Protein AF-A0A929M4D2-F1 (afdb_monomer_lite)

Radius of gyration: 17.94 Å; chains: 1; bounding box: 42×23×53 Å

pLDDT: mean 93.0, std 5.73, range [63.84, 97.94]

Foldseek 3Di:
DPDDDDPDDDDDPDCPVVVVVVCVVPVVPDPPPDPDPCCQCQAALHVVLVNFHWADDDDDDQADPNDGDPVQVV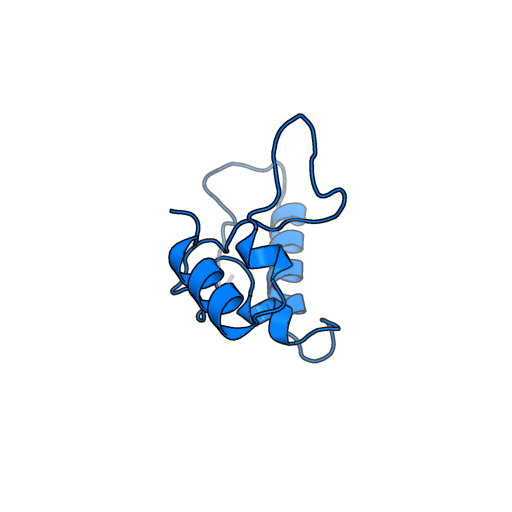PPPPVSVVVVRNVRTDD

Secondary structure (DSSP, 8-state):
------SSSS--SSSHHHHHHHHHHHHTTSTTTSS-THHHHSSTT-TTTTT---PPP--S-SEETTEEPPGGGGS--HHHHHHHHHHT---

Structure (mmCIF, N/CA/C/O backbone):
data_AF-A0A929M4D2-F1
#
_entry.id   AF-A0A929M4D2-F1
#
loop_
_atom_site.group_PDB
_atom_site.id
_atom_site.type_symbol
_atom_site.label_atom_id
_atom_site.label_alt_id
_atom_site.label_comp_id
_atom_site.label_asym_id
_atom_site.label_entity_id
_atom_site.label_seq_id
_atom_site.pdbx_PDB_ins_code
_atom_site.Cartn_x
_atom_site.Cartn_y
_atom_site.Cartn_z
_atom_site.occupancy
_atom_site.B_iso_or_equiv
_atom_site.auth_seq_id
_atom_site.auth_comp_id
_atom_site.auth_asym_id
_atom_site.auth_atom_id
_atom_site.pdbx_PDB_model_num
ATOM 1 N N . MET A 1 1 ? 12.771 1.164 -30.974 1.00 63.84 1 MET A N 1
ATOM 2 C CA . MET A 1 1 ? 12.084 1.135 -29.669 1.00 63.84 1 MET A CA 1
ATOM 3 C C . MET A 1 1 ? 11.175 2.334 -29.639 1.00 63.84 1 MET A C 1
ATOM 5 O O . MET A 1 1 ? 11.655 3.416 -29.947 1.00 63.84 1 MET A O 1
ATOM 9 N N . ASP A 1 2 ? 9.906 2.135 -29.304 1.00 87.44 2 ASP A N 1
ATOM 10 C CA . ASP A 1 2 ? 8.937 3.234 -29.285 1.00 87.44 2 ASP A CA 1
ATOM 11 C C . ASP A 1 2 ? 8.885 3.933 -27.915 1.00 87.44 2 ASP A C 1
ATOM 13 O O . ASP A 1 2 ? 8.566 5.116 -27.850 1.00 87.44 2 ASP A O 1
ATOM 17 N N . PHE A 1 3 ? 9.256 3.236 -26.827 1.00 92.00 3 PHE A N 1
ATOM 18 C CA . PHE A 1 3 ? 9.281 3.770 -25.460 1.00 92.00 3 PHE A CA 1
ATOM 19 C C . PHE A 1 3 ? 10.417 3.174 -24.622 1.00 92.00 3 PHE A C 1
ATOM 21 O O . PHE A 1 3 ? 10.779 2.008 -24.792 1.00 92.00 3 PHE A O 1
ATOM 28 N N . GLU A 1 4 ? 10.903 3.962 -23.664 1.00 93.38 4 GLU A N 1
ATOM 29 C CA . GLU A 1 4 ? 11.787 3.540 -22.576 1.00 93.38 4 GLU A CA 1
ATOM 30 C C . GLU A 1 4 ? 11.108 3.865 -21.242 1.00 93.38 4 GLU A C 1
ATOM 32 O O . GLU A 1 4 ? 10.527 4.940 -21.076 1.00 93.38 4 GLU A O 1
ATOM 37 N N . ILE A 1 5 ? 11.138 2.924 -20.297 1.00 94.50 5 ILE A N 1
ATOM 38 C CA . ILE A 1 5 ? 10.451 3.044 -19.007 1.00 94.50 5 ILE A CA 1
ATOM 39 C C . ILE A 1 5 ? 11.431 2.662 -17.900 1.00 94.50 5 ILE A C 1
ATOM 41 O O . ILE A 1 5 ? 12.046 1.599 -17.951 1.00 94.50 5 ILE A O 1
ATOM 45 N N . SER A 1 6 ? 11.532 3.513 -16.879 1.00 96.12 6 SER A N 1
ATOM 46 C CA . SER A 1 6 ? 12.220 3.203 -15.624 1.00 96.12 6 SER A CA 1
ATOM 47 C C . SER A 1 6 ? 11.203 2.965 -14.507 1.00 96.12 6 SER A C 1
ATOM 49 O O . SER A 1 6 ? 10.178 3.643 -14.443 1.00 96.12 6 SER A O 1
ATOM 51 N N . ILE A 1 7 ? 11.503 2.023 -13.609 1.00 96.88 7 ILE A N 1
ATOM 52 C CA . ILE A 1 7 ? 10.710 1.748 -12.398 1.00 96.88 7 ILE A CA 1
ATOM 53 C C . ILE A 1 7 ? 11.260 2.455 -11.143 1.00 96.88 7 ILE A C 1
ATOM 55 O O . ILE A 1 7 ? 10.746 2.249 -10.043 1.00 96.88 7 ILE A O 1
ATOM 59 N N . GLY A 1 8 ? 12.298 3.286 -11.288 1.00 97.38 8 GLY A N 1
ATOM 60 C CA . GLY A 1 8 ? 12.825 4.134 -10.217 1.00 97.38 8 GLY A CA 1
ATOM 61 C C . GLY A 1 8 ? 14.262 4.610 -10.442 1.00 97.38 8 GLY A C 1
ATOM 62 O O . GLY A 1 8 ? 14.929 4.227 -11.400 1.00 97.38 8 GLY A O 1
ATOM 63 N N . GLU A 1 9 ? 14.747 5.466 -9.544 1.00 97.56 9 GLU A N 1
ATOM 64 C CA . GLU A 1 9 ? 16.093 6.054 -9.604 1.00 97.56 9 GLU A CA 1
ATOM 65 C C . GLU A 1 9 ? 17.147 5.129 -8.974 1.00 97.56 9 GLU A C 1
ATOM 67 O O . GLU A 1 9 ? 17.719 5.412 -7.924 1.00 97.56 9 GLU A O 1
ATOM 72 N N . TYR A 1 10 ? 17.372 3.972 -9.593 1.00 97.44 10 TYR A N 1
ATOM 73 C CA . TYR A 1 10 ? 18.392 3.000 -9.192 1.00 97.44 10 TYR A CA 1
ATOM 74 C C . TYR A 1 10 ? 18.765 2.089 -10.369 1.00 97.44 10 TYR A C 1
ATOM 76 O O . TYR A 1 10 ? 18.067 2.038 -11.380 1.00 97.44 10 TYR A O 1
ATOM 84 N N . VAL A 1 11 ? 19.880 1.363 -10.245 1.00 97.69 11 VAL A N 1
ATOM 85 C CA . VAL A 1 11 ? 20.397 0.472 -11.297 1.00 97.69 11 VAL A CA 1
ATOM 86 C C . VAL A 1 11 ? 20.128 -0.987 -10.933 1.00 97.69 11 VAL A C 1
ATOM 88 O O . VAL A 1 11 ? 20.390 -1.408 -9.807 1.00 97.69 11 VAL A O 1
ATOM 91 N N . LEU A 1 12 ? 19.637 -1.763 -11.901 1.00 97.62 12 LEU A N 1
ATOM 92 C CA . LEU A 1 12 ? 19.481 -3.217 -11.809 1.00 97.62 12 LEU A CA 1
ATOM 93 C C . LEU A 1 12 ? 20.512 -3.921 -12.697 1.00 97.62 12 LEU A C 1
ATOM 95 O O . LEU A 1 12 ? 20.988 -3.349 -13.676 1.00 97.62 12 LEU A O 1
ATOM 99 N N . SER A 1 13 ? 20.835 -5.178 -12.382 1.00 97.25 13 SER A N 1
ATOM 100 C CA . SER A 1 13 ? 21.726 -6.001 -13.214 1.00 97.25 13 SER A CA 1
ATOM 101 C C . SER A 1 13 ? 21.137 -6.302 -14.593 1.00 97.25 13 SER A C 1
ATOM 103 O O . SER A 1 13 ? 21.882 -6.536 -15.541 1.00 97.25 13 SER A O 1
ATOM 105 N N . SER A 1 14 ? 19.806 -6.346 -14.687 1.00 97.00 14 SER A N 1
ATOM 106 C CA . SER A 1 14 ? 19.065 -6.741 -15.882 1.00 97.00 14 SER A CA 1
ATOM 107 C C . SER A 1 14 ? 17.599 -6.271 -15.816 1.00 97.00 14 SER A C 1
ATOM 109 O O . SER A 1 14 ? 17.128 -5.797 -14.777 1.00 97.00 14 SER A O 1
ATOM 111 N N . GLY A 1 15 ? 16.880 -6.343 -16.942 1.00 96.62 15 GLY A N 1
ATOM 112 C CA . GLY A 1 15 ? 15.549 -5.742 -17.111 1.00 96.62 15 GLY A CA 1
ATOM 113 C C . GLY A 1 15 ? 14.358 -6.611 -16.692 1.00 96.62 15 GLY A C 1
ATOM 114 O O . GLY A 1 15 ? 13.232 -6.120 -16.678 1.00 96.62 15 GLY A O 1
ATOM 115 N N . GLU A 1 16 ? 14.555 -7.883 -16.345 1.00 97.94 16 GLU A N 1
ATOM 116 C CA . GLU A 1 16 ? 13.461 -8.835 -16.098 1.00 97.94 16 GLU A CA 1
ATOM 117 C C . GLU A 1 16 ? 12.613 -8.447 -14.880 1.00 97.94 16 GLU A C 1
ATOM 119 O O . GLU A 1 16 ? 11.388 -8.581 -14.910 1.00 97.94 16 GLU A O 1
ATOM 124 N N . LEU A 1 17 ? 13.238 -7.914 -13.824 1.00 97.62 17 LEU A N 1
ATOM 125 C CA . LEU A 1 17 ? 12.516 -7.405 -12.653 1.00 97.62 17 LEU A CA 1
ATOM 126 C C . LEU A 1 17 ? 11.687 -6.168 -13.010 1.00 97.62 17 LEU A C 1
ATOM 128 O O . LEU A 1 17 ? 10.524 -6.087 -12.626 1.00 97.62 17 LEU A O 1
ATOM 132 N N . ALA A 1 18 ? 12.248 -5.244 -13.797 1.00 97.56 18 ALA A N 1
ATOM 133 C CA . ALA A 1 18 ? 11.521 -4.066 -14.265 1.00 97.56 18 ALA A CA 1
ATOM 134 C C . ALA A 1 18 ? 10.321 -4.449 -15.142 1.00 97.56 18 ALA A C 1
ATOM 136 O O . ALA A 1 18 ? 9.218 -3.945 -14.934 1.00 97.56 18 ALA A O 1
ATOM 137 N N . ALA A 1 19 ? 10.509 -5.403 -16.058 1.00 97.06 19 ALA A N 1
ATOM 138 C CA . ALA A 1 19 ? 9.436 -5.939 -16.886 1.00 97.06 19 ALA A CA 1
ATOM 139 C C . ALA A 1 19 ? 8.346 -6.624 -16.044 1.00 97.06 19 ALA A C 1
ATOM 141 O O . ALA A 1 19 ? 7.162 -6.387 -16.269 1.00 97.06 19 ALA A O 1
ATOM 142 N N . SER A 1 20 ? 8.728 -7.423 -15.042 1.00 97.38 20 SER A N 1
ATOM 143 C CA . SER A 1 20 ? 7.778 -8.122 -14.163 1.00 97.38 20 SER A CA 1
ATOM 144 C C . SER A 1 20 ? 6.954 -7.150 -13.317 1.00 97.38 20 SER A C 1
ATOM 146 O O . SER A 1 20 ? 5.738 -7.301 -13.236 1.00 97.38 20 SER A O 1
ATOM 148 N N . VAL A 1 21 ? 7.589 -6.118 -12.747 1.00 97.50 21 VAL A N 1
ATOM 149 C CA . VAL A 1 21 ? 6.903 -5.041 -12.010 1.00 97.50 21 VAL A CA 1
ATOM 150 C C . VAL A 1 21 ? 5.917 -4.304 -12.916 1.00 97.50 21 VAL A C 1
ATOM 152 O O . VAL A 1 21 ? 4.776 -4.061 -12.525 1.00 97.50 21 VAL A O 1
ATOM 155 N N . PHE A 1 22 ? 6.329 -3.979 -14.144 1.00 95.69 22 PHE A N 1
ATOM 156 C CA . PHE A 1 22 ? 5.456 -3.312 -15.105 1.00 95.69 22 PHE A CA 1
ATOM 157 C C . PHE A 1 22 ? 4.240 -4.180 -15.462 1.00 95.69 22 PHE A C 1
ATOM 159 O O . PHE A 1 22 ? 3.105 -3.708 -15.362 1.00 95.69 22 PHE A O 1
ATOM 166 N N . ILE A 1 23 ? 4.456 -5.456 -15.804 1.00 96.50 23 ILE A N 1
ATOM 167 C CA . ILE A 1 23 ? 3.383 -6.411 -16.120 1.00 96.50 23 ILE A CA 1
ATOM 168 C C . ILE A 1 23 ? 2.419 -6.561 -14.939 1.00 96.50 23 ILE A C 1
ATOM 170 O O . ILE A 1 23 ? 1.213 -6.434 -15.142 1.00 96.50 23 ILE A O 1
ATOM 174 N N . ASP A 1 24 ? 2.920 -6.774 -13.719 1.00 95.31 24 ASP A N 1
ATOM 175 C CA . ASP A 1 24 ? 2.086 -6.902 -12.516 1.00 95.31 24 ASP A CA 1
ATOM 176 C C . ASP A 1 24 ? 1.216 -5.654 -12.300 1.00 95.31 24 ASP A C 1
ATOM 178 O O . ASP A 1 24 ? -0.007 -5.749 -12.161 1.00 95.31 24 ASP A O 1
ATOM 182 N N . SER A 1 25 ? 1.816 -4.463 -12.404 1.00 93.25 25 SER A N 1
ATOM 183 C CA . SER A 1 25 ? 1.095 -3.198 -12.235 1.00 93.25 25 SER A CA 1
ATOM 184 C C . SER A 1 25 ? -0.026 -3.003 -13.267 1.00 93.25 25 SER A C 1
ATOM 186 O O . SER A 1 25 ? -1.084 -2.452 -12.947 1.00 93.25 25 SER A O 1
ATOM 188 N N . PHE A 1 2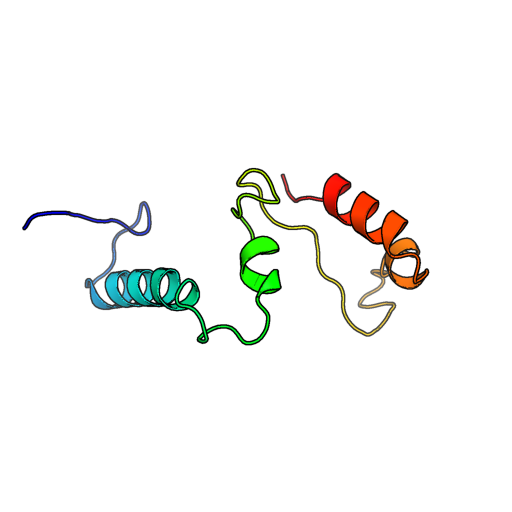6 ? 0.165 -3.490 -14.497 1.00 92.44 26 PHE A N 1
AT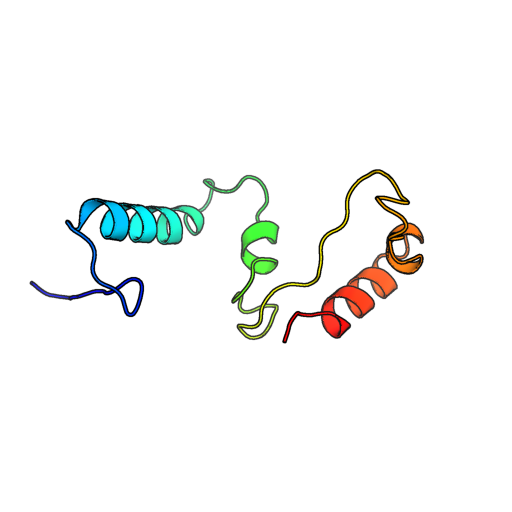OM 189 C CA . PHE A 1 26 ? -0.801 -3.336 -15.580 1.00 92.44 26 PHE A CA 1
ATOM 190 C C . PHE A 1 26 ? -1.903 -4.400 -15.529 1.00 92.44 26 PHE A C 1
ATOM 192 O O . PHE A 1 26 ? -3.085 -4.069 -15.619 1.00 92.44 26 PHE A O 1
ATOM 199 N N . VAL A 1 27 ? -1.540 -5.671 -15.329 1.00 95.00 27 VAL A N 1
ATOM 200 C CA . VAL A 1 27 ? -2.477 -6.807 -15.349 1.00 95.00 27 VAL A CA 1
ATOM 201 C C . VAL A 1 27 ? -3.544 -6.684 -14.260 1.00 95.00 27 VAL A C 1
ATOM 203 O O . VAL A 1 27 ? -4.700 -7.023 -14.506 1.00 95.00 27 VAL A O 1
ATOM 206 N N . ARG A 1 28 ? -3.220 -6.101 -13.098 1.00 92.31 28 ARG A N 1
ATOM 207 C CA . ARG A 1 28 ? -4.197 -5.817 -12.026 1.00 92.31 28 ARG A CA 1
ATOM 208 C C . ARG A 1 28 ? -5.365 -4.929 -12.470 1.00 92.31 28 ARG A C 1
ATOM 210 O O . ARG A 1 28 ? -6.442 -5.016 -11.890 1.00 92.31 28 ARG A O 1
ATOM 217 N N . ASN A 1 29 ? -5.177 -4.096 -13.495 1.00 90.12 29 ASN A N 1
ATOM 218 C CA . ASN A 1 29 ? -6.222 -3.221 -14.033 1.00 90.12 29 ASN A CA 1
ATOM 219 C C . ASN A 1 29 ? -7.157 -3.938 -15.027 1.00 90.12 29 ASN A C 1
ATOM 221 O O . ASN A 1 29 ? -8.162 -3.364 -15.450 1.00 90.12 29 ASN A O 1
ATOM 225 N N . ILE A 1 30 ? -6.853 -5.182 -15.412 1.00 91.62 30 ILE A N 1
ATOM 226 C CA . ILE A 1 30 ? -7.685 -5.968 -16.324 1.00 91.62 30 ILE A CA 1
ATOM 227 C C . ILE A 1 30 ? -8.889 -6.530 -15.557 1.00 91.62 30 ILE A C 1
ATOM 229 O O . ILE A 1 30 ? -8.759 -7.153 -14.500 1.00 91.62 30 ILE A O 1
ATOM 233 N N . SER A 1 31 ? -10.087 -6.325 -16.112 1.00 88.44 31 SER A N 1
ATOM 234 C CA . SER A 1 31 ? -11.336 -6.825 -15.530 1.00 88.44 31 SER A CA 1
ATOM 235 C C . SER A 1 31 ? -11.285 -8.341 -15.318 1.00 88.44 31 SER A C 1
ATOM 237 O O . SER A 1 31 ? -10.975 -9.091 -16.241 1.00 88.44 31 SER A O 1
ATOM 239 N N . GLY A 1 32 ? -11.623 -8.788 -14.108 1.00 87.50 32 GLY A N 1
ATOM 240 C CA . GLY A 1 32 ? -11.658 -10.206 -13.736 1.00 87.50 32 GLY A CA 1
ATOM 241 C C . GLY A 1 32 ? -10.370 -10.747 -13.111 1.00 87.50 32 GLY A C 1
ATOM 242 O O . GLY A 1 32 ? -10.405 -11.846 -12.568 1.00 87.50 32 GLY A O 1
ATOM 243 N N . VAL A 1 33 ? -9.266 -9.989 -13.120 1.00 91.62 33 VAL A N 1
ATOM 244 C CA . VAL A 1 33 ? -8.024 -10.390 -12.432 1.00 91.62 33 VAL A CA 1
ATOM 245 C C . VAL A 1 33 ? -8.148 -10.215 -10.920 1.00 91.62 33 VAL A C 1
ATOM 247 O O . VAL A 1 33 ? -7.785 -11.103 -10.152 1.00 91.62 33 VAL A O 1
ATOM 250 N N . LEU A 1 34 ? -8.680 -9.075 -10.476 1.00 89.00 34 LEU A N 1
ATOM 251 C CA . LEU A 1 34 ? -8.901 -8.812 -9.057 1.00 89.00 34 LEU A CA 1
ATOM 252 C C . LEU A 1 34 ? -10.287 -9.291 -8.629 1.00 89.00 34 LEU A C 1
ATOM 254 O O . LEU A 1 34 ? -11.296 -8.934 -9.238 1.00 89.00 34 LEU A O 1
ATOM 258 N N . GLY A 1 35 ? -10.333 -10.064 -7.541 1.00 83.56 35 GLY A N 1
ATOM 259 C CA . GLY A 1 35 ? -11.589 -10.572 -6.986 1.00 83.56 35 GLY A CA 1
ATOM 260 C C . GLY A 1 35 ? -12.498 -9.460 -6.454 1.00 83.56 35 GLY A C 1
ATOM 261 O O . GLY A 1 35 ? -13.702 -9.475 -6.702 1.00 83.56 35 GLY A O 1
ATOM 262 N N . ASN A 1 36 ? -11.930 -8.464 -5.764 1.00 83.88 36 ASN A N 1
ATOM 263 C CA . ASN A 1 36 ? -12.664 -7.300 -5.272 1.00 83.88 36 ASN A CA 1
ATOM 264 C C . ASN A 1 36 ? -12.345 -6.060 -6.118 1.00 83.88 36 ASN A C 1
ATOM 266 O O . ASN A 1 36 ? -11.217 -5.573 -6.124 1.00 83.88 36 ASN A O 1
ATOM 270 N N . LYS A 1 37 ? -13.362 -5.510 -6.789 1.00 77.62 37 LYS A N 1
ATOM 271 C CA . LYS A 1 37 ? -13.229 -4.300 -7.616 1.00 77.62 37 LYS A CA 1
ATOM 272 C C . LYS A 1 37 ? -12.839 -3.062 -6.807 1.00 77.62 37 LYS A C 1
ATOM 274 O O . LYS A 1 37 ? -12.145 -2.199 -7.334 1.00 77.62 37 LYS A O 1
ATOM 279 N N . LEU A 1 38 ? -13.240 -2.994 -5.534 1.00 81.56 38 LEU A N 1
ATOM 280 C CA . LEU A 1 38 ? -12.911 -1.867 -4.660 1.00 81.56 38 LEU A CA 1
ATOM 281 C C . LEU A 1 38 ? -11.417 -1.8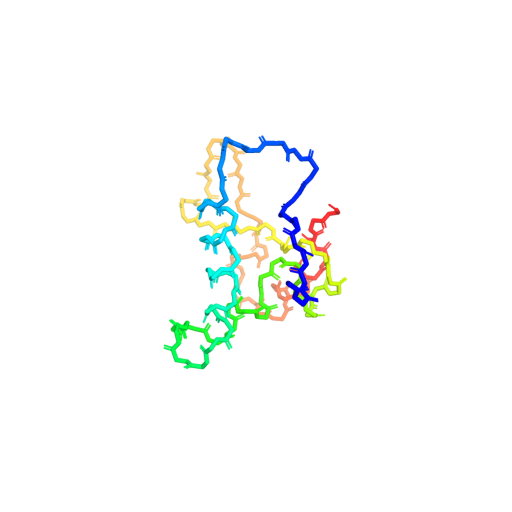02 -4.335 1.00 81.56 38 LEU A C 1
ATOM 283 O O . LEU A 1 38 ? -10.928 -0.726 -4.017 1.00 81.56 38 LEU A O 1
ATOM 287 N N . SER A 1 39 ? -10.677 -2.910 -4.458 1.00 83.38 39 SER A N 1
ATOM 288 C CA . SER A 1 39 ? -9.244 -2.932 -4.153 1.00 83.38 39 SER A CA 1
ATOM 289 C C . SER A 1 39 ? -8.449 -1.940 -5.006 1.00 83.38 39 SER A C 1
ATOM 291 O O . SER A 1 39 ? -7.612 -1.238 -4.466 1.00 83.38 39 SER A O 1
ATOM 293 N N . LEU A 1 40 ? -8.760 -1.784 -6.299 1.00 84.94 40 LEU A N 1
ATOM 294 C CA . LEU A 1 40 ? -8.068 -0.791 -7.143 1.00 84.94 40 LEU A CA 1
ATOM 295 C C . LEU A 1 40 ? -8.350 0.651 -6.722 1.00 84.94 40 LEU A C 1
ATOM 297 O O . LEU A 1 40 ? -7.507 1.533 -6.881 1.00 84.94 40 LEU A O 1
ATOM 301 N N . GLU A 1 41 ? -9.560 0.914 -6.236 1.00 87.62 41 GLU A N 1
ATOM 302 C CA . GLU A 1 41 ? -9.949 2.253 -5.807 1.00 87.62 41 GLU A CA 1
ATOM 303 C C . GLU A 1 41 ? -9.384 2.586 -4.427 1.00 87.62 41 GLU A C 1
ATOM 305 O O . GLU A 1 41 ? -9.115 3.752 -4.149 1.00 87.62 41 GLU A O 1
ATOM 310 N N . GLU A 1 42 ? -9.189 1.583 -3.573 1.00 89.12 42 GLU A N 1
ATOM 311 C CA . GLU A 1 42 ? -8.644 1.738 -2.222 1.00 89.12 42 GLU A CA 1
ATOM 312 C C . GLU A 1 42 ? -7.139 1.468 -2.114 1.00 89.12 42 GLU A C 1
ATOM 314 O O . GLU A 1 42 ? -6.615 1.471 -1.006 1.00 89.12 42 GLU A O 1
ATOM 319 N N . ASP A 1 43 ? -6.441 1.291 -3.235 1.00 91.06 43 ASP A N 1
ATOM 320 C CA . ASP A 1 43 ? -4.981 1.247 -3.256 1.00 91.06 43 ASP A CA 1
ATOM 321 C C . ASP A 1 43 ? -4.379 2.654 -3.112 1.00 91.06 43 ASP A C 1
ATOM 323 O O . ASP A 1 43 ? -4.911 3.676 -3.567 1.00 91.06 43 ASP A O 1
ATOM 327 N N . SER A 1 44 ? -3.177 2.695 -2.554 1.00 92.50 44 SER A N 1
ATOM 328 C CA . SER A 1 44 ? -2.299 3.857 -2.602 1.00 92.50 44 SER A CA 1
ATOM 329 C C . SER A 1 44 ? -2.109 4.373 -4.034 1.00 92.50 44 SER A C 1
ATOM 331 O O . SER A 1 44 ? -2.029 3.620 -5.003 1.00 92.50 44 SER A O 1
ATOM 333 N N . PHE A 1 45 ? -2.011 5.694 -4.172 1.00 92.75 45 PHE A N 1
ATOM 334 C CA . PHE A 1 45 ? -1.908 6.405 -5.447 1.00 92.75 45 PHE A CA 1
ATOM 335 C C . PHE A 1 45 ? -3.132 6.273 -6.371 1.00 92.75 45 PHE A C 1
ATOM 337 O O . PHE A 1 45 ? -3.074 6.703 -7.530 1.00 92.75 45 PHE A O 1
ATOM 344 N N . SER A 1 46 ? -4.263 5.743 -5.894 1.00 91.75 46 SER A N 1
ATOM 345 C CA . SER A 1 46 ? -5.511 5.731 -6.660 1.00 91.75 46 SER A CA 1
ATOM 346 C C . SER A 1 46 ? -6.080 7.145 -6.856 1.00 91.75 46 SER A C 1
ATOM 348 O O . SER A 1 46 ? -5.692 8.121 -6.204 1.00 91.75 46 SER A O 1
ATOM 350 N N . LYS A 1 47 ? -7.048 7.273 -7.773 1.00 90.12 47 LYS A N 1
ATOM 351 C CA . LYS A 1 47 ? -7.793 8.530 -7.957 1.00 90.12 47 LYS A CA 1
ATOM 352 C C . LYS A 1 47 ? -8.653 8.873 -6.734 1.00 90.12 47 LYS A C 1
ATOM 354 O O . LYS A 1 47 ? -8.800 10.053 -6.434 1.00 90.12 47 LYS A O 1
ATOM 359 N N . LYS A 1 48 ? -9.180 7.865 -6.023 1.00 89.88 48 LYS A N 1
ATOM 360 C CA . LYS A 1 48 ? -10.023 8.036 -4.824 1.00 89.88 48 LYS A CA 1
ATOM 361 C C . LYS A 1 48 ? -9.278 8.767 -3.707 1.00 89.88 48 LYS A C 1
ATOM 363 O O . LYS A 1 48 ? -9.887 9.550 -2.987 1.00 89.88 48 LYS A O 1
ATOM 368 N N . PHE A 1 49 ? -7.971 8.539 -3.592 1.00 90.38 49 PHE A N 1
ATOM 369 C CA . PHE A 1 49 ? -7.112 9.181 -2.596 1.00 90.38 49 PHE A CA 1
ATOM 370 C C . PHE A 1 49 ? -6.266 10.317 -3.166 1.00 90.38 49 PHE A C 1
ATOM 372 O O . PHE A 1 49 ? -5.241 10.659 -2.586 1.00 90.38 49 PHE A O 1
ATOM 379 N N . GLU A 1 50 ? -6.661 10.906 -4.301 1.00 91.19 50 GLU A N 1
ATOM 380 C CA . GLU A 1 50 ? -5.957 12.052 -4.901 1.00 91.19 50 GLU A CA 1
ATOM 381 C C . GLU A 1 50 ? -4.456 11.790 -5.117 1.00 91.19 50 GLU A C 1
ATOM 383 O O . GLU A 1 50 ? -3.620 12.668 -4.916 1.00 91.19 50 GLU A O 1
ATOM 388 N N . ARG A 1 51 ? -4.100 10.560 -5.512 1.00 91.62 51 ARG A N 1
ATOM 389 C CA . ARG A 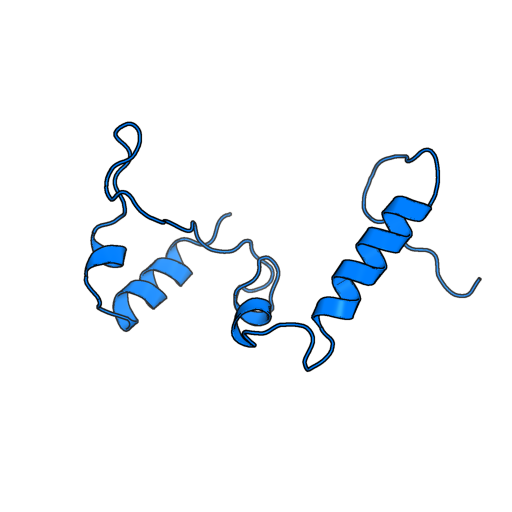1 51 ? -2.708 10.111 -5.678 1.00 91.62 51 ARG A CA 1
ATOM 390 C C . ARG A 1 51 ? -1.867 10.126 -4.387 1.00 91.62 51 ARG A C 1
ATOM 392 O O . ARG A 1 51 ? -0.643 10.133 -4.468 1.00 91.62 51 ARG A O 1
ATOM 399 N N . LYS A 1 52 ? -2.494 10.082 -3.209 1.00 93.38 52 LYS A N 1
ATOM 400 C CA . LYS A 1 52 ? -1.827 9.917 -1.906 1.00 93.38 52 LYS A CA 1
ATOM 401 C C . LYS A 1 52 ? -1.772 8.445 -1.498 1.00 93.38 52 LYS A C 1
ATOM 403 O O . LYS A 1 52 ? -2.417 7.589 -2.107 1.00 93.38 52 LYS A O 1
ATOM 408 N N . LYS A 1 53 ? -0.986 8.151 -0.466 1.00 94.75 53 LYS A N 1
ATOM 409 C CA . LYS A 1 53 ? -0.948 6.829 0.169 1.00 94.75 53 LYS A CA 1
ATOM 410 C C . LYS A 1 53 ? -2.249 6.576 0.934 1.00 94.75 53 LYS A C 1
ATOM 412 O O . LYS A 1 53 ? -2.856 7.513 1.452 1.00 94.75 53 LYS A O 1
ATOM 417 N N . GLU A 1 54 ? -2.667 5.317 0.986 1.00 93.31 54 GLU A N 1
ATOM 418 C CA . GLU A 1 54 ? -3.879 4.901 1.697 1.00 93.31 54 GLU A CA 1
ATOM 419 C C . GLU A 1 54 ? -3.782 5.114 3.221 1.00 93.31 54 GLU A C 1
ATOM 421 O O . GLU A 1 54 ? -2.783 5.604 3.751 1.00 93.31 54 GLU A O 1
ATOM 426 N N . TYR A 1 55 ? -4.864 4.797 3.925 1.00 94.50 55 TYR A N 1
ATOM 427 C CA . TYR A 1 55 ? -4.969 4.885 5.381 1.00 94.50 55 TYR A CA 1
ATOM 428 C C . TYR A 1 55 ? -4.358 3.644 6.063 1.00 94.50 55 TYR A C 1
ATOM 430 O O . TYR A 1 55 ? -4.302 2.576 5.453 1.00 94.50 55 TYR A O 1
ATOM 438 N N . PRO A 1 56 ? -3.950 3.723 7.343 1.00 94.44 56 PRO A N 1
ATOM 439 C CA . PRO A 1 56 ? -3.414 2.563 8.043 1.00 94.44 56 PRO A CA 1
ATOM 440 C C . PRO A 1 56 ? -4.478 1.475 8.232 1.00 94.44 56 PRO A C 1
ATOM 442 O O . PRO A 1 56 ? -5.617 1.743 8.627 1.00 94.44 56 PRO A O 1
ATOM 445 N N . VAL A 1 57 ? -4.083 0.230 7.968 1.00 93.62 57 VAL A N 1
ATOM 446 C CA . VAL A 1 57 ? -4.950 -0.951 8.035 1.00 93.62 57 VAL A CA 1
ATOM 447 C C . VAL A 1 57 ? -4.659 -1.740 9.306 1.00 93.62 57 VAL A C 1
ATOM 449 O O . VAL A 1 57 ? -3.506 -1.990 9.657 1.00 93.62 57 VAL A O 1
ATOM 452 N N . TYR A 1 58 ? -5.723 -2.164 9.984 1.00 95.44 58 TYR A N 1
ATOM 453 C CA . TYR A 1 58 ? -5.653 -2.933 11.220 1.00 95.44 58 TYR A CA 1
ATOM 454 C C . TYR A 1 58 ? -6.328 -4.288 11.037 1.00 95.44 58 TYR A C 1
ATOM 456 O O . TYR A 1 58 ? -7.309 -4.429 10.309 1.00 95.44 58 TYR A O 1
ATOM 464 N N . THR A 1 59 ? -5.813 -5.289 11.741 1.00 96.25 59 THR A N 1
ATOM 465 C CA . THR A 1 59 ? -6.412 -6.620 11.833 1.00 96.25 59 THR A CA 1
ATOM 466 C C . THR A 1 59 ? -6.296 -7.129 13.266 1.00 96.25 59 THR A C 1
ATOM 468 O O . THR A 1 59 ? -5.736 -6.459 14.131 1.00 96.25 59 THR A O 1
ATOM 471 N N . ARG A 1 60 ? -6.864 -8.302 13.545 1.00 94.88 60 ARG A N 1
ATOM 472 C CA . ARG A 1 60 ? -6.814 -8.917 14.877 1.00 94.88 60 ARG A CA 1
ATOM 473 C C . ARG A 1 60 ? -5.359 -9.190 15.295 1.00 94.88 60 ARG A C 1
ATOM 475 O O . ARG A 1 60 ? -4.562 -9.568 14.436 1.00 94.88 60 ARG A O 1
ATOM 482 N N . PRO A 1 61 ? -5.032 -9.120 16.600 1.00 95.75 61 PRO A N 1
ATOM 483 C CA . PRO A 1 61 ? -5.897 -8.815 17.755 1.00 95.75 61 PRO A CA 1
ATOM 484 C C . PRO A 1 61 ? -6.112 -7.306 18.000 1.00 95.75 61 PRO A C 1
ATOM 486 O O . PRO A 1 61 ? -5.390 -6.481 17.459 1.00 95.75 61 PRO A O 1
ATOM 489 N N . LYS A 1 62 ? -7.083 -6.941 18.859 1.00 95.62 62 LYS A N 1
ATOM 490 C CA . LYS A 1 62 ? -7.409 -5.532 19.194 1.00 95.62 62 LYS A CA 1
ATOM 491 C C . LYS A 1 62 ? -6.225 -4.755 19.791 1.00 95.62 62 LYS A C 1
ATOM 493 O O . LYS A 1 62 ? -6.120 -3.553 19.570 1.00 95.62 62 LYS A O 1
ATOM 498 N N . ILE A 1 63 ? -5.372 -5.429 20.562 1.00 97.25 63 ILE A N 1
ATOM 499 C CA . ILE A 1 63 ? -4.171 -4.845 21.163 1.00 97.25 63 ILE A CA 1
ATOM 500 C C . ILE A 1 63 ? -2.986 -5.712 20.763 1.00 97.25 63 ILE A C 1
ATOM 502 O O . ILE A 1 63 ? -2.961 -6.909 21.056 1.00 97.25 63 ILE A O 1
ATOM 506 N N . PHE A 1 64 ? -2.001 -5.113 20.103 1.00 96.81 64 PHE A N 1
ATOM 507 C CA . PHE A 1 64 ? -0.771 -5.785 19.705 1.00 96.81 64 PHE A CA 1
ATOM 508 C C . PHE A 1 64 ? 0.430 -4.961 20.159 1.00 96.81 64 PHE A C 1
ATOM 510 O O . PHE A 1 64 ? 0.585 -3.818 19.749 1.00 96.81 64 PHE A O 1
ATOM 517 N N . LYS A 1 65 ? 1.291 -5.529 21.014 1.00 95.81 65 LYS A N 1
ATOM 518 C CA . LYS A 1 65 ? 2.474 -4.836 21.569 1.00 95.81 65 LYS A CA 1
ATOM 519 C C . LYS A 1 65 ? 2.145 -3.459 22.179 1.00 95.81 65 LYS A C 1
ATOM 521 O O . LYS A 1 65 ? 2.850 -2.488 21.927 1.00 95.81 65 LYS A O 1
ATOM 526 N N . ASN A 1 66 ? 1.069 -3.380 22.966 1.00 96.06 66 ASN A N 1
ATOM 527 C CA . ASN A 1 66 ? 0.548 -2.142 23.570 1.00 96.06 66 ASN A CA 1
ATOM 528 C C . ASN A 1 66 ? 0.071 -1.076 22.560 1.00 96.06 66 ASN A C 1
ATOM 530 O O . ASN A 1 66 ? -0.155 0.066 22.948 1.00 96.06 66 ASN A O 1
ATOM 534 N N . LEU A 1 67 ? -0.097 -1.433 21.281 1.00 95.56 67 LEU A N 1
ATOM 535 C CA . LEU A 1 67 ? -0.769 -0.606 20.281 1.00 95.56 67 LEU A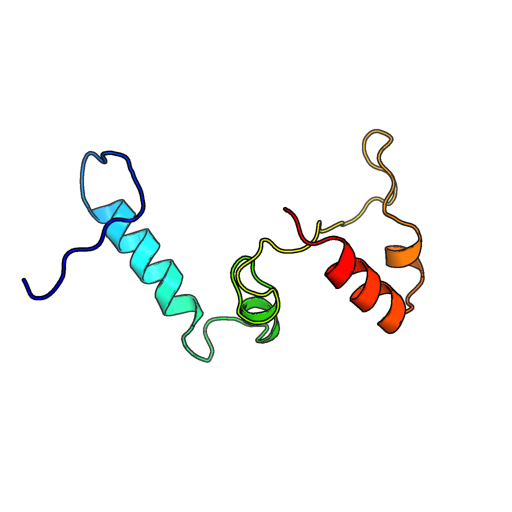 CA 1
ATOM 536 C C . LEU A 1 67 ? -2.219 -1.063 20.158 1.00 95.56 67 LEU A C 1
ATOM 538 O O . LEU A 1 67 ? -2.480 -2.241 19.902 1.00 95.56 67 LEU A O 1
ATOM 542 N N . GLU A 1 68 ? -3.149 -0.133 20.335 1.00 96.81 68 GLU A N 1
ATOM 543 C CA . GLU A 1 68 ? -4.581 -0.405 20.257 1.00 96.81 68 GLU A CA 1
ATOM 544 C C . GLU A 1 68 ? -5.146 -0.016 18.890 1.00 96.81 68 GLU A C 1
ATOM 546 O O . GLU A 1 68 ? -4.767 1.001 18.304 1.00 96.81 68 GLU A O 1
ATOM 551 N N . VAL A 1 69 ? -6.078 -0.826 18.384 1.00 97.06 69 VAL A N 1
ATOM 552 C CA . VAL A 1 69 ? -6.892 -0.451 17.224 1.00 97.06 69 VAL A CA 1
ATOM 553 C C . VAL A 1 69 ? -7.777 0.744 17.608 1.00 97.06 69 VAL A C 1
ATOM 555 O O . VAL A 1 69 ? -8.477 0.650 18.620 1.00 97.06 69 VAL A O 1
ATOM 558 N N . PRO A 1 70 ? -7.806 1.833 16.811 1.00 96.88 70 PRO A N 1
ATOM 559 C CA . PRO A 1 70 ? -8.679 2.976 17.062 1.00 96.88 70 PRO A CA 1
ATOM 560 C C . PRO A 1 70 ? -10.133 2.555 17.298 1.00 96.88 70 PRO A C 1
ATOM 562 O O . PRO A 1 70 ? -10.699 1.809 16.498 1.00 96.88 70 PRO A O 1
ATOM 565 N N . GLU A 1 71 ? -10.761 3.060 18.364 1.00 96.19 71 GLU A N 1
ATOM 566 C CA . GLU A 1 71 ? -12.122 2.651 18.751 1.00 96.19 71 GLU A CA 1
ATOM 567 C C . GLU A 1 71 ? -13.150 2.873 17.638 1.00 96.19 71 GLU A C 1
ATOM 569 O O . GLU A 1 71 ? -14.052 2.058 17.453 1.00 96.19 71 GLU A O 1
ATOM 574 N N . ILE A 1 72 ? -12.965 3.921 16.832 1.00 97.00 72 ILE A N 1
ATOM 575 C CA . ILE A 1 72 ? -13.825 4.218 15.685 1.00 97.00 72 ILE A CA 1
ATOM 576 C C . ILE A 1 72 ? -13.835 3.102 14.635 1.00 97.00 72 ILE A C 1
ATOM 578 O O . ILE A 1 72 ? -14.855 2.873 13.997 1.00 97.00 72 ILE A O 1
ATOM 582 N N . LEU A 1 73 ? -12.741 2.347 14.490 1.00 96.50 73 LEU A N 1
ATOM 583 C CA . LEU A 1 73 ? -12.674 1.195 13.585 1.00 96.50 73 LEU A CA 1
ATOM 584 C C . LEU A 1 73 ? -13.393 -0.039 14.146 1.00 96.50 73 LEU A C 1
ATOM 586 O O . LEU A 1 73 ? -13.623 -1.002 13.418 1.00 96.50 73 LEU A O 1
ATOM 590 N N . LEU A 1 74 ? -13.755 -0.012 15.430 1.00 95.62 74 LEU A N 1
ATOM 591 C CA . LEU A 1 74 ? -14.482 -1.071 16.128 1.00 95.62 74 LEU A CA 1
ATOM 592 C C . LEU A 1 74 ? -15.966 -0.733 16.332 1.00 95.62 74 LEU A C 1
ATOM 594 O O . LEU A 1 74 ? -16.718 -1.589 16.790 1.00 95.62 74 LEU A O 1
ATOM 598 N N . SER A 1 75 ? -16.396 0.488 15.996 1.00 95.38 75 SER A N 1
ATOM 599 C CA . SER A 1 75 ? -17.756 0.974 16.262 1.00 95.38 75 SER A CA 1
ATOM 600 C C . SER A 1 75 ? -18.823 0.350 15.355 1.00 95.38 75 SER A C 1
ATOM 602 O O . SER A 1 75 ? -20.009 0.404 15.669 1.00 95.38 75 SER A O 1
ATOM 604 N N . GLY A 1 76 ? -18.424 -0.207 14.205 1.00 95.00 76 GLY A N 1
ATOM 605 C CA . GLY A 1 76 ? -19.345 -0.663 13.157 1.00 95.00 76 GLY A CA 1
ATOM 606 C C . GLY A 1 76 ? -20.050 0.476 12.403 1.00 95.00 76 GLY A C 1
ATOM 607 O O . GLY A 1 76 ? -20.830 0.215 11.483 1.00 95.00 76 GLY A O 1
ATOM 608 N N . ASN A 1 77 ? -19.769 1.739 12.743 1.00 97.25 77 ASN A N 1
ATOM 609 C CA . ASN A 1 77 ? -20.329 2.898 12.062 1.00 97.25 77 ASN A CA 1
ATOM 610 C C . ASN A 1 77 ? -19.560 3.170 10.764 1.00 97.25 77 ASN A C 1
ATOM 612 O O . ASN A 1 77 ? -18.517 3.821 10.751 1.00 97.25 77 ASN A O 1
ATOM 616 N N . HIS A 1 78 ? -20.092 2.669 9.652 1.00 96.00 78 HIS A N 1
ATOM 617 C CA . HIS A 1 78 ? -19.427 2.728 8.352 1.00 96.00 78 HIS A CA 1
ATOM 618 C C . HIS A 1 78 ? -19.154 4.170 7.897 1.00 96.00 78 HIS A C 1
ATOM 620 O O . HIS A 1 78 ? -18.088 4.435 7.347 1.00 96.00 78 HIS A O 1
ATOM 626 N N . ALA A 1 79 ? -20.063 5.111 8.177 1.00 96.94 79 ALA A N 1
ATOM 627 C CA . ALA A 1 79 ? -19.897 6.514 7.795 1.00 96.94 79 ALA A CA 1
ATOM 628 C C . ALA A 1 79 ? -18.748 7.188 8.563 1.00 96.94 79 ALA A C 1
ATOM 630 O O . ALA A 1 79 ? -17.928 7.898 7.976 1.00 96.94 79 ALA A O 1
ATOM 631 N N . GLU A 1 80 ? -18.646 6.934 9.868 1.00 97.12 80 GLU A N 1
ATOM 632 C CA . GLU A 1 80 ? -17.547 7.463 10.679 1.00 97.12 80 GLU A CA 1
ATOM 633 C C . GLU A 1 80 ? -16.207 6.812 10.333 1.00 97.12 80 GLU A C 1
ATOM 635 O O . GLU A 1 80 ? -15.188 7.501 10.278 1.00 97.12 80 GLU A O 1
ATOM 640 N N . ILE A 1 81 ? -16.206 5.510 10.037 1.00 96.31 81 ILE A N 1
ATOM 641 C CA . ILE A 1 81 ? -15.020 4.788 9.566 1.00 96.31 81 ILE A CA 1
ATOM 642 C C . ILE A 1 81 ? -14.527 5.384 8.245 1.00 96.31 81 ILE A C 1
ATOM 644 O O . ILE A 1 81 ? -13.334 5.642 8.102 1.00 96.31 81 ILE A O 1
ATOM 648 N N . GLU A 1 82 ? -15.412 5.648 7.280 1.00 93.62 82 GLU A N 1
ATOM 649 C CA . GLU A 1 82 ? -15.020 6.292 6.022 1.00 93.62 82 GLU A CA 1
ATOM 650 C C . GLU A 1 82 ? -14.454 7.699 6.232 1.00 93.62 82 GLU A C 1
ATOM 652 O O . GLU A 1 82 ? -13.454 8.061 5.606 1.00 93.62 82 GLU A O 1
ATOM 657 N N . ASN A 1 83 ? -15.057 8.489 7.124 1.00 95.62 83 ASN A N 1
ATOM 658 C CA . ASN A 1 83 ? -14.533 9.807 7.469 1.00 95.62 83 ASN A CA 1
ATOM 659 C C . ASN A 1 83 ? -13.143 9.700 8.119 1.00 95.62 83 ASN A C 1
ATOM 661 O O . ASN A 1 83 ? -12.222 10.432 7.759 1.00 95.62 83 ASN A O 1
ATOM 665 N N . TRP A 1 84 ? -12.956 8.741 9.028 1.00 96.12 84 TRP A N 1
ATOM 666 C CA . TRP A 1 84 ? -11.661 8.475 9.642 1.00 96.12 84 TRP A CA 1
ATOM 667 C C . TRP A 1 84 ? -10.611 8.073 8.598 1.00 96.12 84 TRP A C 1
ATOM 669 O O . TRP A 1 84 ? -9.519 8.638 8.601 1.00 96.12 84 TRP A O 1
ATOM 679 N N . LYS A 1 85 ? -10.948 7.183 7.655 1.00 93.69 85 LYS A N 1
ATOM 680 C CA . LYS A 1 85 ? -10.053 6.761 6.563 1.00 93.69 85 LYS A CA 1
ATOM 681 C C . LYS A 1 85 ? -9.580 7.952 5.722 1.00 93.69 85 LYS A C 1
ATOM 683 O O . LYS A 1 85 ? -8.389 8.079 5.462 1.00 93.69 85 LYS A O 1
ATOM 688 N N . LYS A 1 86 ? -10.491 8.858 5.345 1.00 92.06 86 LYS A N 1
ATOM 689 C CA . LYS A 1 86 ? -10.162 10.072 4.569 1.00 92.06 86 LYS A CA 1
ATOM 690 C C . LYS A 1 86 ? -9.246 11.032 5.331 1.00 92.06 86 LYS A C 1
ATOM 692 O O . LYS A 1 86 ? -8.344 11.614 4.736 1.00 92.06 86 LYS A O 1
ATOM 697 N N . ASN A 1 87 ? -9.450 11.174 6.639 1.00 94.31 87 ASN A N 1
ATOM 698 C CA . ASN A 1 87 ? -8.664 12.083 7.479 1.00 94.31 87 ASN A CA 1
ATOM 699 C C . ASN A 1 87 ? -7.306 11.503 7.918 1.00 94.31 87 ASN A C 1
ATOM 701 O O . ASN A 1 87 ? -6.465 12.250 8.411 1.00 94.31 87 ASN A O 1
ATOM 705 N N . ASN A 1 88 ? -7.083 10.196 7.737 1.00 95.06 88 ASN A N 1
ATOM 706 C CA . ASN A 1 88 ? -5.861 9.488 8.136 1.00 95.06 88 ASN A CA 1
ATOM 707 C C . ASN A 1 88 ? -5.103 8.883 6.944 1.00 95.06 88 ASN A C 1
ATOM 709 O O . ASN A 1 88 ? -4.362 7.916 7.113 1.00 95.06 88 ASN A O 1
ATOM 713 N N . LEU A 1 89 ? -5.264 9.445 5.742 1.00 93.62 89 LEU A N 1
ATOM 714 C CA . LEU A 1 89 ? -4.371 9.128 4.627 1.00 93.62 89 LEU A CA 1
ATOM 715 C C . LEU A 1 89 ? -2.930 9.475 5.017 1.00 93.62 89 LEU A C 1
ATOM 717 O O . LEU A 1 89 ? -2.669 10.530 5.607 1.00 93.62 89 LEU A O 1
ATOM 721 N N . HIS A 1 90 ? -1.989 8.588 4.702 1.00 87.25 90 HIS A N 1
ATOM 722 C CA . HIS A 1 90 ? -0.582 8.862 4.966 1.00 87.25 90 HIS A CA 1
ATOM 723 C C . HIS A 1 90 ? -0.107 10.084 4.158 1.00 87.25 90 HIS A C 1
ATOM 725 O O . HIS A 1 90 ? -0.472 10.257 2.992 1.00 87.25 90 HIS A O 1
ATOM 731 N N . LYS A 1 91 ? 0.703 10.931 4.808 1.00 68.69 91 LYS A N 1
ATOM 732 C CA . LYS A 1 91 ? 1.365 12.075 4.167 1.00 68.69 91 LYS A CA 1
ATOM 733 C C . LYS A 1 91 ? 2.397 11.626 3.133 1.00 68.69 91 LYS A C 1
ATOM 735 O O . LYS A 1 91 ? 3.055 10.576 3.347 1.00 68.69 91 LYS A O 1
#

Sequence (91 aa):
MDFEISIGEYVLSSGELAASVFIDSFVRNISGVLGNKLSLEEDSFSKKFERKKEYPVYTRPKIFKNLEVPEILLSGNHAEIENWKKNNLHK